Protein AF-A0A1V5NCM9-F1 (afdb_monomer_lite)

Sequence (116 aa):
MNDNPFSESIKTIIESDIFEYLELGALSDEEKTNMMENLIMALRSRIMLKIADLLEWQNPTLLEEFKALLNSDEAIEEDIHQFLTSNKINIDAITAEEAIILKAEVMGLKRNSTRR

pLDDT: mean 79.87, std 13.93, range [34.5, 96.06]

Foldseek 3Di:
DPPAPCQPVLLVLCVPQQCVVVVVPVDDPVRVVVVSVVSSVVLVVQLLVVLLVLQVVVPVVLSVVLVVLVPDPPNDNVVNVVSCVVVVHDSVVSSVVSSVVSSVVSVVVVVVVVVD

Radius of gyration: 16.44 Å; chains: 1; bounding box: 35×23×50 Å

Secondary structure (DSSP, 8-state):
----TTHHHHHHHIIIIIIHHHT-TTS-HHHHHHHHHHHHHHHHHHHHHHHHHHHHHH-HHHHHHHHHHHT-TT--HHHHHHHHHHTT--HHHHHHHHHHHHHHHHHHHHHHHTT-

Structure (mmCIF, N/CA/C/O backbone):
data_AF-A0A1V5NCM9-F1
#
_entry.id   AF-A0A1V5NCM9-F1
#
loop_
_atom_site.group_PDB
_atom_site.id
_atom_site.type_symbol
_atom_site.label_atom_id
_atom_site.label_alt_id
_atom_site.label_comp_id
_atom_site.label_asym_id
_atom_site.label_entity_id
_atom_site.label_seq_id
_atom_site.pdbx_PDB_ins_code
_atom_site.Cartn_x
_atom_site.Cartn_y
_atom_site.Cartn_z
_atom_site.occupancy
_atom_site.B_iso_or_equiv
_atom_site.auth_seq_id
_atom_site.auth_comp_id
_atom_site.auth_asym_id
_atom_site.auth_atom_id
_atom_site.pdbx_PDB_model_num
ATOM 1 N N . MET A 1 1 ? 14.789 11.838 5.429 1.00 34.50 1 MET A N 1
ATOM 2 C CA . MET A 1 1 ? 14.243 10.737 4.616 1.00 34.50 1 MET A CA 1
ATOM 3 C C . MET A 1 1 ? 13.376 9.951 5.574 1.00 34.50 1 MET A C 1
ATOM 5 O O . MET A 1 1 ? 13.914 9.453 6.549 1.00 34.50 1 MET A O 1
ATOM 9 N N . ASN A 1 2 ? 12.052 10.020 5.418 1.00 40.06 2 ASN A N 1
ATOM 10 C CA . ASN A 1 2 ? 11.148 9.184 6.205 1.00 40.06 2 ASN A CA 1
ATOM 11 C C . ASN A 1 2 ? 11.241 7.790 5.599 1.00 40.06 2 ASN A C 1
ATOM 13 O O . ASN A 1 2 ? 10.639 7.551 4.549 1.00 40.06 2 ASN A O 1
ATOM 17 N N . ASP A 1 3 ? 12.036 6.925 6.220 1.00 50.66 3 ASP A N 1
ATOM 18 C CA . ASP A 1 3 ? 12.033 5.503 5.912 1.00 50.66 3 ASP A CA 1
ATOM 19 C C . ASP A 1 3 ? 10.655 4.976 6.295 1.00 50.66 3 ASP A C 1
ATOM 21 O O . ASP A 1 3 ? 10.294 4.857 7.464 1.00 50.66 3 ASP A O 1
ATOM 25 N N . ASN A 1 4 ? 9.818 4.819 5.270 1.00 56.56 4 ASN A N 1
ATOM 26 C CA . ASN A 1 4 ? 8.501 4.250 5.434 1.00 56.56 4 ASN A CA 1
ATOM 27 C C . ASN A 1 4 ? 8.675 2.735 5.621 1.00 56.56 4 ASN A C 1
ATOM 29 O O . ASN A 1 4 ? 9.347 2.107 4.791 1.00 56.56 4 ASN A O 1
ATOM 33 N N . PRO A 1 5 ? 8.028 2.162 6.642 1.00 56.31 5 PRO A N 1
ATOM 34 C CA . PRO A 1 5 ? 8.147 0.751 7.014 1.00 56.31 5 PRO A CA 1
ATOM 35 C C . PRO A 1 5 ? 7.941 -0.257 5.880 1.00 56.31 5 PRO A C 1
ATOM 37 O O . PRO A 1 5 ? 8.540 -1.324 5.818 1.00 56.31 5 PRO A O 1
ATOM 40 N N . PHE A 1 6 ? 7.104 0.102 4.912 1.00 62.94 6 PHE A N 1
ATOM 41 C CA . PHE A 1 6 ? 6.642 -0.824 3.881 1.00 62.94 6 PHE A CA 1
ATOM 42 C C . PHE A 1 6 ? 7.540 -0.837 2.633 1.00 62.94 6 PHE A C 1
ATOM 44 O O . PHE A 1 6 ? 7.255 -1.543 1.666 1.00 62.94 6 PHE A O 1
ATOM 51 N N . SER A 1 7 ? 8.606 -0.032 2.623 1.00 65.19 7 SER A N 1
ATOM 52 C CA . SER A 1 7 ? 9.382 0.283 1.418 1.00 65.19 7 SER A CA 1
ATOM 53 C C . SER A 1 7 ? 10.192 -0.893 0.858 1.00 65.19 7 SER A C 1
ATOM 55 O O . SER A 1 7 ? 10.173 -1.100 -0.355 1.00 65.19 7 SER A O 1
ATOM 57 N N . GLU A 1 8 ? 10.837 -1.701 1.702 1.00 68.62 8 GLU A N 1
ATOM 58 C CA . GLU A 1 8 ? 11.702 -2.814 1.266 1.00 68.62 8 GLU A CA 1
ATOM 59 C C . GLU A 1 8 ? 10.912 -3.973 0.628 1.00 68.62 8 GLU A C 1
ATOM 61 O O . GLU A 1 8 ? 11.260 -4.470 -0.450 1.00 68.62 8 GLU A O 1
ATOM 66 N N . SER A 1 9 ? 9.788 -4.364 1.237 1.00 67.00 9 SER A N 1
ATOM 67 C CA . SER A 1 9 ? 8.910 -5.417 0.704 1.00 67.00 9 SER A CA 1
ATOM 68 C C . SER A 1 9 ? 8.286 -5.008 -0.632 1.00 67.00 9 SER A C 1
ATOM 70 O O . SER A 1 9 ? 8.256 -5.792 -1.582 1.00 67.00 9 SER A O 1
ATOM 72 N N . ILE A 1 10 ? 7.836 -3.753 -0.732 1.00 70.06 10 ILE A N 1
ATOM 73 C CA . ILE A 1 10 ? 7.281 -3.181 -1.963 1.00 70.06 10 ILE A CA 1
ATOM 74 C C . ILE A 1 10 ? 8.341 -3.145 -3.074 1.00 70.06 10 ILE A C 1
ATOM 76 O O . ILE A 1 10 ? 8.067 -3.546 -4.208 1.00 70.06 10 ILE A O 1
ATOM 80 N N . LYS A 1 11 ? 9.560 -2.708 -2.748 1.00 72.81 11 LYS A N 1
ATOM 81 C CA . LYS A 1 11 ? 10.672 -2.618 -3.696 1.00 72.81 11 LYS A CA 1
ATOM 82 C C . LYS A 1 11 ? 11.052 -3.987 -4.262 1.00 72.81 11 LYS A C 1
ATOM 84 O O . LYS A 1 11 ? 11.160 -4.128 -5.478 1.00 72.81 11 LYS A O 1
ATOM 89 N N . THR A 1 12 ? 11.145 -5.005 -3.406 1.00 74.44 12 THR A N 1
ATOM 90 C CA . THR A 1 12 ? 11.472 -6.381 -3.819 1.00 74.44 12 THR A CA 1
ATOM 91 C C . THR A 1 12 ? 10.474 -6.928 -4.843 1.00 74.44 12 THR A C 1
ATOM 93 O O . THR A 1 12 ? 10.877 -7.543 -5.834 1.00 74.44 12 THR A O 1
ATOM 96 N N . ILE A 1 13 ? 9.173 -6.686 -4.641 1.00 71.12 13 ILE A N 1
ATOM 97 C CA . ILE A 1 13 ? 8.138 -7.138 -5.582 1.00 71.12 13 ILE A CA 1
ATOM 98 C C . ILE A 1 13 ? 8.255 -6.397 -6.918 1.00 71.12 13 ILE A C 1
ATOM 100 O O . ILE A 1 13 ? 8.152 -7.008 -7.976 1.00 71.12 13 ILE A O 1
ATOM 104 N N . ILE A 1 14 ? 8.505 -5.091 -6.921 1.00 72.00 14 ILE A N 1
ATOM 105 C CA . ILE A 1 14 ? 8.604 -4.351 -8.185 1.00 72.00 14 ILE A CA 1
ATOM 106 C C . ILE A 1 14 ? 9.866 -4.759 -8.970 1.00 72.00 14 ILE A C 1
ATOM 108 O O . ILE A 1 14 ? 9.784 -4.978 -10.183 1.00 72.00 14 ILE A O 1
ATOM 112 N N . GLU A 1 15 ? 11.009 -4.900 -8.292 1.00 72.12 15 GLU A N 1
ATOM 113 C CA . GLU A 1 15 ? 12.295 -5.248 -8.913 1.00 72.12 15 GLU A CA 1
ATOM 114 C C . GLU A 1 15 ? 12.285 -6.645 -9.538 1.00 72.12 15 GLU A C 1
ATOM 116 O O . GLU A 1 15 ? 12.643 -6.793 -10.707 1.00 72.12 15 GLU A O 1
ATOM 121 N N . SER A 1 16 ? 11.851 -7.657 -8.786 1.00 68.94 16 SER A N 1
ATOM 122 C CA . SER A 1 16 ? 11.884 -9.049 -9.251 1.00 68.94 16 SER A CA 1
ATOM 123 C C . SER A 1 16 ? 10.772 -9.374 -10.248 1.00 68.94 16 SER A C 1
ATOM 125 O O . SER A 1 16 ? 11.007 -10.071 -11.225 1.00 68.94 16 SER A O 1
ATOM 127 N N . ASP A 1 17 ? 9.559 -8.849 -10.058 1.00 68.56 17 ASP A N 1
ATOM 128 C CA . ASP A 1 17 ? 8.398 -9.345 -10.799 1.00 68.56 17 ASP A CA 1
ATOM 129 C C . ASP A 1 17 ? 7.949 -8.443 -11.954 1.00 68.56 17 ASP A C 1
ATOM 131 O O . ASP A 1 17 ? 7.429 -8.938 -12.962 1.00 68.56 17 ASP A O 1
ATOM 135 N N . ILE A 1 18 ? 8.084 -7.120 -11.817 1.00 70.75 18 ILE A N 1
ATOM 136 C CA . ILE A 1 18 ? 7.584 -6.170 -12.822 1.00 70.75 18 ILE A CA 1
ATOM 137 C C . ILE A 1 18 ? 8.674 -5.851 -13.844 1.00 70.75 18 ILE A C 1
ATOM 139 O O . ILE A 1 18 ? 8.406 -5.863 -15.049 1.00 70.75 18 ILE A O 1
ATOM 143 N N . PHE A 1 19 ? 9.901 -5.590 -13.393 1.00 74.88 19 PHE A N 1
ATOM 144 C CA . PHE A 1 19 ? 10.994 -5.210 -14.290 1.00 74.88 19 PHE A CA 1
ATOM 145 C C . PHE A 1 19 ? 11.503 -6.381 -15.131 1.00 74.88 19 PHE A C 1
ATOM 147 O O . PHE A 1 19 ? 11.734 -6.193 -16.329 1.00 74.88 19 PHE A O 1
ATOM 154 N N . GLU A 1 20 ? 11.584 -7.587 -14.556 1.00 71.94 20 GLU A N 1
ATOM 155 C CA . GLU A 1 20 ? 11.875 -8.802 -15.326 1.00 71.94 20 GLU A CA 1
ATOM 156 C C . GLU A 1 20 ? 10.819 -9.032 -16.417 1.00 71.94 20 GLU A C 1
ATOM 158 O O . GLU A 1 20 ? 11.160 -9.227 -17.584 1.00 71.94 20 GLU A O 1
ATOM 163 N N . TYR A 1 21 ? 9.527 -8.927 -16.083 1.00 67.69 21 TYR A N 1
ATOM 164 C CA . TYR A 1 21 ? 8.448 -9.167 -17.047 1.00 67.69 21 TYR A CA 1
ATOM 165 C C . TYR A 1 21 ? 8.381 -8.131 -18.176 1.00 67.69 21 TYR A C 1
ATOM 167 O O . TYR A 1 21 ? 8.072 -8.444 -19.337 1.00 67.69 21 TYR A O 1
ATOM 175 N N . LEU A 1 22 ? 8.595 -6.860 -17.844 1.00 68.50 22 LEU A N 1
ATOM 176 C CA . LEU A 1 22 ? 8.530 -5.799 -18.835 1.00 68.50 22 LEU A CA 1
ATOM 177 C C . LEU A 1 22 ? 9.710 -5.849 -19.818 1.00 68.50 22 LEU A C 1
ATOM 179 O O . LEU A 1 22 ? 9.641 -5.163 -20.836 1.00 68.50 22 LEU A O 1
ATOM 183 N N . GLU A 1 23 ? 10.711 -6.710 -19.585 1.00 67.00 23 GLU A N 1
ATOM 184 C CA . GLU A 1 23 ? 11.912 -6.861 -20.418 1.00 67.00 23 GLU A CA 1
ATOM 185 C C . GLU A 1 23 ? 12.588 -5.500 -20.654 1.00 67.00 23 GLU A C 1
ATOM 187 O O . GLU A 1 23 ? 13.075 -5.196 -21.743 1.00 67.00 23 GLU A O 1
ATOM 192 N N . LEU A 1 24 ? 12.617 -4.654 -19.616 1.00 66.38 24 LEU A N 1
ATOM 193 C CA . LEU A 1 24 ? 13.116 -3.270 -19.662 1.00 66.38 24 LEU A CA 1
ATOM 194 C C . LEU A 1 24 ? 14.647 -3.186 -19.749 1.00 66.38 24 LEU A C 1
ATOM 196 O O . LEU A 1 24 ? 15.257 -2.229 -19.273 1.00 66.38 24 LEU A O 1
ATOM 200 N N . GLY A 1 25 ? 15.292 -4.169 -20.381 1.00 60.34 25 GLY A N 1
ATOM 201 C CA . GLY A 1 25 ? 16.735 -4.186 -20.608 1.00 60.34 25 GLY A CA 1
ATOM 202 C C . GLY A 1 25 ? 17.238 -2.977 -21.406 1.00 60.34 25 GLY A C 1
ATOM 203 O O . GLY A 1 25 ? 18.425 -2.679 -21.350 1.00 60.34 25 GLY A O 1
ATOM 204 N N . ALA A 1 26 ? 16.342 -2.266 -22.102 1.00 65.00 26 ALA A N 1
ATOM 205 C CA . ALA A 1 26 ? 16.644 -1.071 -22.887 1.00 65.00 26 ALA A CA 1
ATOM 206 C C . ALA A 1 26 ? 16.491 0.262 -22.129 1.00 65.00 26 ALA A C 1
ATOM 208 O O . ALA A 1 26 ? 16.884 1.290 -22.675 1.00 65.00 26 ALA A O 1
ATOM 209 N N . LEU A 1 27 ? 15.923 0.271 -20.915 1.00 71.19 27 LEU A N 1
ATOM 210 C CA . LEU A 1 27 ? 15.829 1.499 -20.119 1.00 71.19 27 LEU A CA 1
ATOM 211 C C . LEU A 1 27 ? 17.173 1.823 -19.464 1.00 71.19 27 LEU A C 1
ATOM 213 O O . LEU A 1 27 ? 17.859 0.927 -18.955 1.00 71.19 27 LEU A O 1
ATOM 217 N N . SER A 1 28 ? 17.506 3.109 -19.430 1.00 82.31 28 SER A N 1
ATOM 218 C CA . SER A 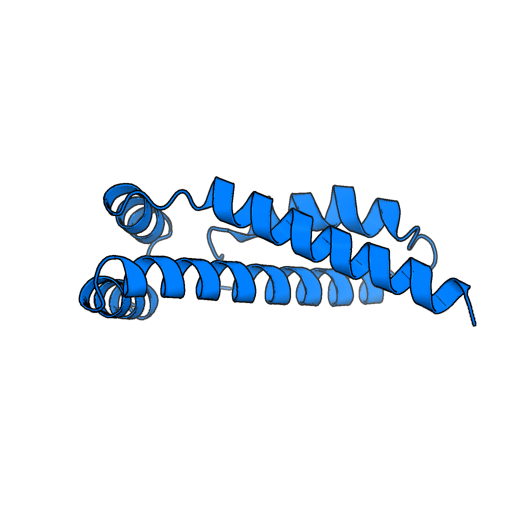1 28 ? 18.607 3.625 -18.618 1.00 82.31 28 SER A CA 1
ATOM 219 C C . SER A 1 28 ? 18.340 3.414 -17.124 1.00 82.31 28 SER A C 1
ATOM 221 O O . SER A 1 28 ? 17.198 3.241 -16.690 1.00 82.31 28 SER A O 1
ATOM 223 N N . ASP A 1 29 ? 19.397 3.444 -16.314 1.00 81.12 29 ASP A N 1
ATOM 224 C CA . ASP A 1 29 ? 19.270 3.286 -14.860 1.00 81.12 29 ASP A CA 1
ATOM 225 C C . ASP A 1 29 ? 18.438 4.414 -14.223 1.00 81.12 29 ASP A C 1
ATOM 227 O O . ASP A 1 29 ? 17.701 4.179 -13.264 1.00 81.12 29 ASP A O 1
ATOM 231 N N . GLU A 1 30 ? 18.479 5.620 -14.795 1.00 83.88 30 GLU A N 1
ATOM 232 C CA . GLU A 1 30 ? 17.648 6.753 -14.375 1.00 83.88 30 GLU A CA 1
ATOM 233 C C . GLU A 1 30 ? 16.161 6.507 -14.678 1.00 83.88 30 GLU A C 1
ATOM 235 O O . GLU A 1 30 ? 15.309 6.687 -13.810 1.00 83.88 30 GLU A O 1
ATOM 240 N N . GLU A 1 31 ? 15.831 6.020 -15.877 1.00 80.00 31 GLU A N 1
ATOM 241 C CA . GLU A 1 31 ? 14.451 5.676 -16.244 1.00 80.00 31 GLU A CA 1
ATOM 242 C C . GLU A 1 31 ? 13.901 4.529 -15.392 1.00 80.00 31 GLU A C 1
ATOM 244 O O . GLU A 1 31 ? 12.744 4.577 -14.972 1.00 80.00 31 GLU A O 1
ATOM 249 N N . LYS A 1 32 ? 14.731 3.524 -15.088 1.00 77.88 32 LYS A N 1
ATOM 250 C CA . LYS A 1 32 ? 14.371 2.435 -14.168 1.00 77.88 32 LYS A CA 1
ATOM 251 C C . LYS A 1 32 ? 14.112 2.956 -12.762 1.00 77.88 32 LYS A C 1
ATOM 253 O O . LYS A 1 32 ? 13.114 2.572 -12.164 1.00 77.88 32 LYS A O 1
ATOM 258 N N . THR A 1 33 ? 14.964 3.843 -12.252 1.00 82.75 33 THR A N 1
ATOM 259 C CA . THR A 1 33 ? 14.798 4.438 -10.917 1.00 82.75 33 THR A CA 1
ATOM 260 C C . THR A 1 33 ? 13.513 5.261 -10.846 1.00 82.75 33 THR A C 1
ATOM 262 O O . THR A 1 33 ? 12.681 5.027 -9.974 1.00 82.75 33 THR A O 1
ATOM 265 N N . ASN A 1 34 ? 13.271 6.132 -11.827 1.00 84.44 34 ASN A N 1
ATOM 266 C CA . ASN A 1 34 ? 12.043 6.925 -11.897 1.00 84.44 34 ASN A CA 1
ATOM 267 C C . ASN A 1 34 ? 10.793 6.039 -12.011 1.00 84.44 34 ASN A C 1
ATOM 269 O O . ASN A 1 34 ? 9.767 6.293 -11.379 1.00 84.44 34 ASN A O 1
ATOM 273 N N . MET A 1 35 ? 10.847 4.981 -12.823 1.00 82.00 35 MET A N 1
ATOM 274 C CA . MET A 1 35 ? 9.735 4.040 -12.952 1.00 82.00 35 MET A CA 1
ATOM 275 C C . MET A 1 35 ? 9.495 3.265 -11.651 1.00 82.00 35 MET A C 1
ATOM 277 O O . MET A 1 35 ? 8.343 3.078 -11.263 1.00 82.00 35 MET A O 1
ATOM 281 N N . MET A 1 36 ? 10.566 2.858 -10.968 1.00 82.31 36 MET A N 1
ATOM 282 C CA . MET A 1 36 ? 10.516 2.185 -9.673 1.00 82.31 36 MET A CA 1
ATOM 283 C C . MET A 1 36 ? 9.823 3.069 -8.640 1.00 82.31 36 MET A C 1
ATOM 285 O O . MET A 1 36 ? 8.828 2.656 -8.055 1.00 82.31 36 MET A O 1
ATOM 289 N N . GLU A 1 37 ? 10.275 4.311 -8.474 1.00 85.69 37 GLU A N 1
ATOM 290 C CA . GLU A 1 37 ? 9.680 5.263 -7.532 1.00 85.69 37 GLU A CA 1
ATOM 291 C C . GLU A 1 37 ? 8.189 5.486 -7.806 1.00 85.69 37 GLU A C 1
ATOM 293 O O . GLU A 1 37 ? 7.373 5.444 -6.883 1.00 85.69 37 GLU A O 1
ATOM 298 N N . ASN A 1 38 ? 7.807 5.628 -9.078 1.00 85.69 38 ASN A N 1
ATOM 299 C CA . ASN A 1 38 ? 6.406 5.780 -9.466 1.00 85.69 38 ASN A CA 1
ATOM 300 C C . ASN A 1 38 ? 5.560 4.545 -9.119 1.00 85.69 38 ASN A C 1
ATOM 302 O O . ASN A 1 38 ? 4.435 4.688 -8.636 1.00 85.69 38 ASN A O 1
ATOM 306 N N . LEU A 1 39 ? 6.084 3.336 -9.338 1.00 84.81 39 LEU A N 1
ATOM 307 C CA . LEU A 1 39 ? 5.394 2.091 -8.989 1.00 84.81 39 LEU A CA 1
ATOM 308 C C . LEU A 1 39 ? 5.289 1.909 -7.471 1.00 84.81 39 LEU A C 1
ATOM 310 O O . LEU A 1 39 ? 4.223 1.528 -6.986 1.00 84.81 39 LEU A O 1
ATOM 314 N N . ILE A 1 40 ? 6.343 2.247 -6.723 1.00 85.81 40 ILE A N 1
ATOM 315 C CA . ILE A 1 40 ? 6.342 2.245 -5.254 1.00 85.81 40 ILE A CA 1
ATOM 316 C C . ILE A 1 40 ? 5.267 3.205 -4.740 1.00 85.81 40 ILE A C 1
ATOM 318 O O . ILE A 1 40 ? 4.450 2.826 -3.900 1.00 85.81 40 ILE A O 1
ATOM 322 N N . MET A 1 41 ? 5.227 4.437 -5.257 1.00 87.25 41 MET A N 1
ATOM 323 C CA . MET A 1 41 ? 4.221 5.428 -4.872 1.00 87.25 41 MET A CA 1
ATOM 324 C C . MET A 1 41 ? 2.804 4.955 -5.199 1.00 87.25 41 MET A C 1
ATOM 326 O O . MET A 1 41 ? 1.923 5.047 -4.344 1.00 87.25 41 MET A O 1
ATOM 330 N N . ALA A 1 42 ? 2.584 4.410 -6.397 1.00 88.19 42 ALA A N 1
ATOM 331 C CA . ALA A 1 42 ? 1.281 3.897 -6.808 1.00 88.19 42 ALA A CA 1
ATOM 332 C C . ALA A 1 42 ? 0.810 2.744 -5.909 1.00 88.19 42 ALA A C 1
ATOM 334 O O . ALA A 1 42 ? -0.332 2.759 -5.442 1.00 88.19 42 ALA A O 1
ATOM 335 N N . LEU A 1 43 ? 1.685 1.773 -5.631 1.00 87.81 43 LEU A N 1
ATOM 336 C CA . LEU A 1 43 ? 1.368 0.637 -4.768 1.00 87.81 43 LEU A CA 1
ATOM 337 C C . LEU A 1 43 ? 1.090 1.094 -3.333 1.00 87.81 43 LEU A C 1
ATOM 339 O O . LEU A 1 43 ? 0.081 0.709 -2.744 1.00 87.81 43 LEU A O 1
ATOM 343 N N . ARG A 1 44 ? 1.923 1.991 -2.798 1.00 87.00 44 ARG A N 1
ATOM 344 C CA . ARG A 1 44 ? 1.719 2.585 -1.473 1.00 87.00 44 ARG A CA 1
ATOM 345 C C . ARG A 1 44 ? 0.366 3.286 -1.375 1.00 87.00 44 ARG A C 1
ATOM 347 O O . ARG A 1 44 ? -0.357 3.063 -0.410 1.00 87.00 44 ARG A O 1
ATOM 354 N N . SER A 1 45 ? 0.004 4.120 -2.349 1.00 90.19 45 SER A N 1
ATOM 355 C CA . SER A 1 45 ? -1.296 4.799 -2.351 1.00 90.19 45 SER A CA 1
ATOM 356 C C . SER A 1 45 ? -2.459 3.809 -2.321 1.00 90.19 45 SER A C 1
ATOM 358 O O . SER A 1 45 ? -3.412 4.028 -1.578 1.00 90.19 45 SER A O 1
ATOM 360 N N . ARG A 1 46 ? -2.372 2.701 -3.066 1.00 91.94 46 ARG A N 1
ATOM 361 C CA . ARG A 1 46 ? -3.404 1.652 -3.064 1.00 91.94 46 ARG A CA 1
ATOM 362 C C . ARG A 1 46 ? -3.523 0.949 -1.722 1.00 91.94 46 ARG A C 1
ATOM 364 O O . ARG A 1 46 ? -4.628 0.837 -1.207 1.00 91.94 46 ARG A O 1
ATOM 371 N N . ILE A 1 47 ? -2.397 0.550 -1.134 1.00 91.31 47 ILE A N 1
ATOM 372 C CA . ILE A 1 47 ? -2.363 -0.082 0.191 1.00 91.31 47 ILE A CA 1
ATOM 373 C C . ILE A 1 47 ? -3.014 0.839 1.229 1.00 91.31 47 ILE A C 1
ATOM 375 O O . ILE A 1 47 ? -3.882 0.401 1.979 1.00 91.31 47 ILE A O 1
ATOM 379 N N . MET A 1 48 ? -2.665 2.130 1.228 1.00 91.19 48 MET A N 1
ATOM 380 C CA . MET A 1 48 ? -3.243 3.103 2.161 1.00 91.19 48 MET A CA 1
ATOM 381 C C . MET A 1 48 ? -4.751 3.284 1.969 1.00 91.19 48 MET A C 1
ATOM 383 O O . MET A 1 48 ? -5.475 3.353 2.959 1.00 91.19 48 MET A O 1
ATOM 387 N N . LEU A 1 49 ? -5.230 3.337 0.722 1.00 93.62 49 LEU A N 1
ATOM 388 C CA . LEU A 1 49 ? -6.664 3.414 0.425 1.00 93.62 49 LEU A CA 1
ATOM 389 C C . LEU A 1 49 ? -7.396 2.149 0.883 1.00 93.62 49 LEU A C 1
ATOM 391 O O . LEU A 1 49 ? -8.399 2.249 1.577 1.00 93.62 49 LEU A O 1
ATOM 395 N N . LYS A 1 50 ? -6.854 0.963 0.588 1.00 94.69 50 LYS A N 1
ATOM 396 C CA . LYS A 1 50 ? -7.439 -0.318 1.002 1.00 94.69 50 LYS A CA 1
ATOM 397 C C . LYS A 1 50 ? -7.518 -0.440 2.524 1.00 94.69 50 LYS A C 1
ATOM 399 O O . LYS A 1 50 ? -8.531 -0.889 3.051 1.00 94.69 50 LYS A O 1
ATOM 404 N N . ILE A 1 51 ? -6.471 -0.022 3.236 1.00 94.44 51 ILE A N 1
ATOM 405 C CA . ILE A 1 51 ? -6.468 0.032 4.703 1.00 94.44 51 ILE A CA 1
ATOM 406 C C . ILE A 1 51 ? -7.536 1.010 5.201 1.00 94.44 51 ILE A C 1
ATOM 408 O O . ILE A 1 51 ? -8.299 0.657 6.097 1.00 94.44 51 ILE A O 1
ATOM 412 N N . ALA A 1 52 ? -7.620 2.208 4.616 1.00 93.75 52 ALA A N 1
ATOM 413 C CA . ALA A 1 52 ? -8.618 3.202 4.996 1.00 93.75 52 ALA A CA 1
ATOM 414 C C . ALA A 1 52 ? -10.053 2.683 4.804 1.00 93.75 52 ALA A C 1
ATOM 416 O O . ALA A 1 52 ? -10.850 2.775 5.735 1.00 93.75 52 ALA A O 1
ATOM 417 N N . ASP A 1 53 ? -10.341 2.062 3.657 1.00 95.50 53 ASP A N 1
ATOM 418 C CA . ASP A 1 53 ? -11.643 1.463 3.344 1.00 95.50 53 ASP A CA 1
ATOM 419 C C . ASP A 1 53 ? -12.000 0.343 4.336 1.00 95.50 53 ASP A C 1
ATOM 421 O O . ASP A 1 53 ? -13.129 0.266 4.822 1.00 95.50 53 ASP A O 1
ATOM 425 N N . LEU A 1 54 ? -11.037 -0.526 4.671 1.00 95.69 54 LEU A N 1
ATOM 426 C CA . LEU A 1 54 ? -11.241 -1.612 5.636 1.00 95.69 54 LEU A CA 1
ATOM 427 C C . LEU A 1 54 ? -11.521 -1.084 7.045 1.00 95.69 54 LEU A C 1
ATOM 429 O O . LEU A 1 54 ? -12.383 -1.630 7.736 1.00 95.69 54 LEU A O 1
ATOM 433 N N . LEU A 1 55 ? -10.805 -0.044 7.474 1.00 96.06 55 LEU A N 1
ATOM 434 C CA . LEU A 1 55 ? -11.017 0.588 8.775 1.00 96.06 55 LEU A CA 1
ATOM 435 C C . LEU A 1 55 ? -12.379 1.281 8.829 1.00 96.06 55 LEU A C 1
ATOM 437 O O . LEU A 1 55 ? -13.135 1.041 9.767 1.00 96.06 55 LEU A O 1
ATOM 441 N N . GLU A 1 56 ? -12.721 2.078 7.815 1.00 95.31 56 GLU A N 1
ATOM 442 C CA . GLU A 1 56 ? -14.007 2.775 7.732 1.00 95.31 56 GLU A CA 1
ATOM 443 C C . GLU A 1 56 ? -15.185 1.796 7.728 1.00 95.31 56 GLU A C 1
ATOM 445 O O . GLU A 1 56 ? -16.163 2.000 8.450 1.00 95.31 56 GLU A O 1
ATOM 450 N N . TRP A 1 57 ? -15.066 0.700 6.972 1.00 95.31 57 TRP A N 1
ATOM 451 C CA . TRP A 1 57 ? -16.087 -0.343 6.904 1.00 95.31 57 TRP A CA 1
ATOM 452 C C . TRP A 1 57 ? -16.289 -1.066 8.241 1.00 95.31 57 TRP A C 1
ATOM 454 O O . TRP A 1 57 ? -17.424 -1.392 8.594 1.00 95.31 57 TRP A O 1
ATOM 464 N N . GLN A 1 58 ? -15.213 -1.317 8.996 1.00 93.62 58 GLN A N 1
ATOM 465 C CA . GLN A 1 58 ? -15.308 -1.922 10.328 1.00 93.62 58 GLN A CA 1
ATOM 466 C C . GLN A 1 58 ? -15.901 -0.948 11.351 1.00 93.62 58 GLN A C 1
ATOM 468 O O . GLN A 1 58 ? -16.815 -1.309 12.097 1.00 93.62 58 GLN A O 1
ATOM 473 N N . ASN A 1 59 ? -15.350 0.265 11.415 1.00 92.44 59 ASN A N 1
ATOM 474 C CA . ASN A 1 59 ? -15.774 1.335 12.306 1.00 92.44 59 ASN A CA 1
ATOM 475 C C . ASN A 1 59 ? -15.149 2.675 11.855 1.00 92.44 59 ASN A C 1
ATOM 477 O O . ASN A 1 59 ? -13.931 2.833 11.966 1.00 92.44 59 ASN A O 1
ATOM 481 N N . PRO A 1 60 ? -15.950 3.687 11.469 1.00 92.31 60 PRO A N 1
ATOM 482 C CA . PRO A 1 60 ? -15.446 4.993 11.035 1.00 92.31 60 PRO A CA 1
ATOM 483 C C . PRO A 1 60 ? -14.492 5.684 12.021 1.00 92.31 60 PRO A C 1
ATOM 485 O O . PRO A 1 60 ? -13.618 6.437 11.601 1.00 92.31 60 PRO A O 1
ATOM 488 N N . THR A 1 61 ? -14.607 5.420 13.328 1.00 95.00 61 THR A N 1
ATOM 489 C CA . THR A 1 61 ? -13.683 5.976 14.331 1.00 95.00 61 THR A CA 1
ATOM 490 C C . THR A 1 61 ? -12.256 5.442 14.174 1.00 95.00 61 THR A C 1
ATOM 492 O O . THR A 1 61 ? -11.308 6.195 14.381 1.00 95.00 61 THR A O 1
ATOM 495 N N . LEU A 1 62 ? -12.079 4.192 13.733 1.00 94.19 62 LEU A N 1
ATOM 496 C CA . LEU A 1 62 ? -10.754 3.597 13.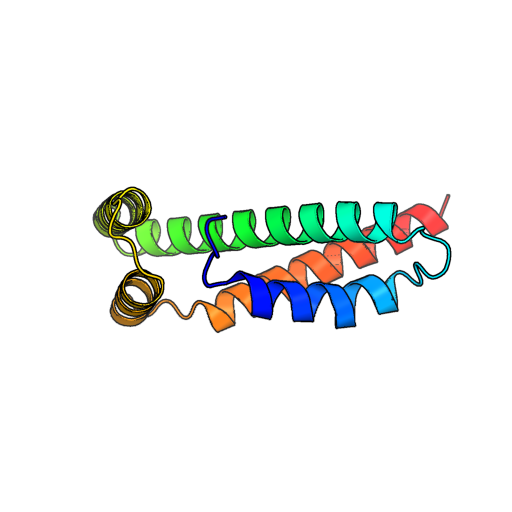528 1.00 94.19 62 LEU A CA 1
ATOM 497 C C . LEU A 1 62 ? -9.982 4.280 12.397 1.00 94.19 62 LEU A C 1
ATOM 499 O O . LEU A 1 62 ? -8.761 4.389 12.465 1.00 94.19 62 LEU A O 1
ATOM 503 N N . LEU A 1 63 ? -10.680 4.762 11.364 1.00 93.81 63 LEU A N 1
ATOM 504 C CA . LEU A 1 63 ? -10.049 5.536 10.298 1.00 93.81 63 LEU A CA 1
ATOM 505 C C . LEU A 1 63 ? -9.480 6.854 10.843 1.00 93.81 63 LEU A C 1
ATOM 507 O O . LEU A 1 63 ? -8.375 7.247 10.472 1.00 93.81 63 LEU A O 1
ATOM 511 N N . GLU A 1 64 ? -10.211 7.531 11.726 1.00 93.69 64 GLU A N 1
ATOM 512 C CA . GLU A 1 64 ? -9.743 8.774 12.344 1.00 93.69 64 GLU A CA 1
ATOM 513 C C . GLU A 1 64 ? -8.576 8.531 13.309 1.00 93.69 64 GLU A C 1
ATOM 515 O O . GLU A 1 64 ? -7.599 9.278 13.280 1.00 93.69 64 GLU A O 1
ATOM 520 N N . GLU A 1 65 ? -8.613 7.449 14.092 1.00 93.25 65 GLU A N 1
ATOM 521 C CA . GLU A 1 65 ? -7.483 7.022 14.932 1.00 93.25 65 GLU A CA 1
ATOM 522 C C . GLU A 1 65 ? -6.242 6.708 14.092 1.00 93.25 65 GLU A C 1
ATOM 524 O O . GLU A 1 65 ? -5.139 7.150 14.413 1.00 93.25 65 GLU A O 1
ATOM 529 N N . PHE A 1 66 ? -6.422 6.016 12.967 1.00 93.31 66 PHE A N 1
ATOM 530 C CA . PHE A 1 66 ? -5.337 5.711 12.045 1.00 93.31 66 PHE A CA 1
ATOM 531 C C . PHE A 1 66 ? -4.753 6.972 11.400 1.00 93.31 66 PHE A C 1
ATOM 533 O O . PHE A 1 66 ? -3.535 7.129 11.335 1.00 93.31 66 PHE A O 1
ATOM 540 N N . LYS A 1 67 ? -5.597 7.920 10.970 1.00 91.38 67 LYS A N 1
ATOM 541 C CA . LYS A 1 67 ? -5.142 9.228 10.468 1.00 91.38 67 LYS A CA 1
ATOM 542 C C . LYS A 1 67 ? -4.378 10.002 11.539 1.00 91.38 67 LYS A C 1
ATOM 544 O O . LYS A 1 67 ? -3.374 10.630 11.217 1.00 91.38 67 LYS A O 1
ATOM 549 N N . ALA A 1 68 ? -4.841 9.985 12.786 1.00 91.00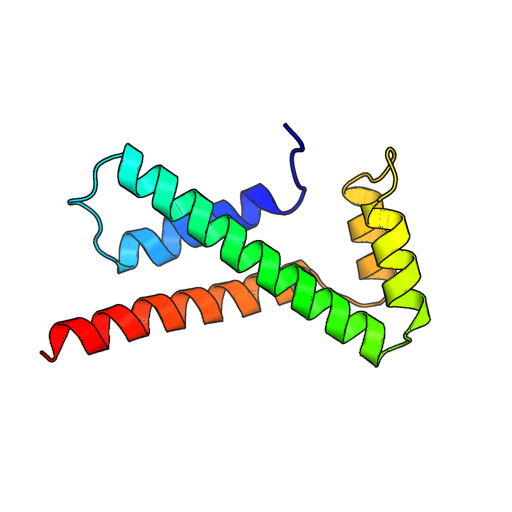 68 ALA A N 1
ATOM 550 C CA . ALA A 1 68 ? -4.144 10.636 13.890 1.00 91.00 68 ALA A CA 1
ATOM 551 C C . ALA A 1 68 ? -2.774 9.991 14.137 1.00 91.00 68 ALA A C 1
ATOM 553 O O . ALA A 1 68 ? -1.788 10.712 14.274 1.00 91.00 68 ALA A O 1
ATOM 554 N N . LEU A 1 69 ? -2.702 8.655 14.099 1.00 90.12 69 LEU A N 1
ATOM 555 C CA . LEU A 1 69 ? -1.455 7.907 14.233 1.00 90.12 69 LEU A CA 1
ATOM 556 C C . LEU A 1 69 ? -0.454 8.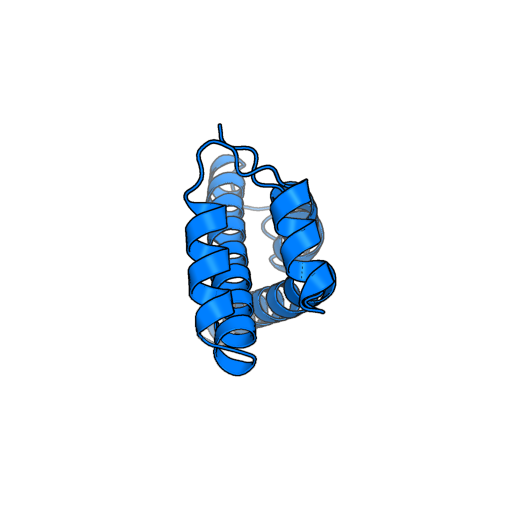294 13.140 1.00 90.12 69 LEU A C 1
ATOM 558 O O . LEU A 1 69 ? 0.679 8.615 13.456 1.00 90.12 69 LEU A O 1
ATOM 562 N N . LEU A 1 70 ? -0.876 8.354 11.874 1.00 86.75 70 LEU A N 1
ATOM 563 C CA . LEU A 1 70 ? -0.001 8.721 10.750 1.00 86.75 70 LEU A CA 1
ATOM 564 C C . LEU A 1 70 ? 0.504 10.170 10.788 1.00 86.75 70 LEU A C 1
ATOM 566 O O . LEU A 1 70 ? 1.535 10.468 10.190 1.00 86.75 70 LEU A O 1
ATOM 570 N N . ASN A 1 71 ? -0.245 11.070 11.426 1.00 85.94 71 ASN A N 1
ATOM 571 C CA . ASN A 1 71 ? 0.106 12.485 11.548 1.00 85.94 71 ASN A CA 1
ATOM 572 C C . ASN A 1 71 ? 0.871 12.798 12.845 1.00 85.94 71 ASN A C 1
ATOM 574 O O . ASN A 1 71 ? 1.190 13.961 13.086 1.00 85.94 71 ASN A O 1
ATOM 578 N N . SER A 1 72 ? 1.129 11.795 13.688 1.00 82.94 72 SER A N 1
ATOM 579 C CA . SER A 1 72 ? 1.943 11.956 14.889 1.00 82.94 72 SER A CA 1
ATOM 580 C C . SER A 1 72 ? 3.420 12.054 14.515 1.00 82.94 72 SER A C 1
ATOM 582 O O . SER A 1 72 ? 3.928 11.234 13.751 1.00 82.94 72 SER A O 1
ATOM 584 N N . ASP A 1 73 ? 4.134 13.007 15.111 1.00 72.38 73 ASP A N 1
ATOM 585 C CA . ASP A 1 73 ? 5.594 13.107 14.983 1.00 72.38 73 ASP A CA 1
ATOM 586 C C . ASP A 1 73 ? 6.319 11.899 15.617 1.00 72.38 73 ASP A C 1
ATOM 588 O O . ASP A 1 73 ? 7.485 11.645 15.323 1.00 72.38 73 ASP A O 1
ATOM 592 N N . GLU A 1 74 ? 5.619 11.140 16.468 1.00 72.06 74 GLU A N 1
ATOM 593 C CA . GLU A 1 74 ? 6.104 9.920 17.124 1.00 72.06 74 GLU A CA 1
ATOM 594 C C . GLU A 1 74 ? 5.646 8.638 16.416 1.00 72.06 74 GLU A C 1
ATOM 596 O O . GLU A 1 74 ? 5.822 7.557 16.961 1.00 72.06 74 GLU A O 1
ATOM 601 N N . ALA A 1 75 ? 5.026 8.723 15.235 1.00 69.25 75 ALA A N 1
ATOM 602 C CA . ALA A 1 75 ? 4.540 7.542 14.530 1.00 69.25 75 ALA A CA 1
ATOM 603 C C . ALA A 1 75 ? 5.702 6.624 14.123 1.00 69.25 75 ALA A C 1
ATOM 605 O O . ALA A 1 75 ? 6.386 6.873 13.125 1.00 69.25 75 ALA A O 1
ATOM 606 N N . ILE A 1 76 ? 5.915 5.548 14.879 1.00 76.38 76 ILE A N 1
ATOM 607 C CA . ILE A 1 76 ? 6.901 4.521 14.550 1.00 76.38 76 ILE A CA 1
ATOM 608 C C . ILE A 1 76 ? 6.197 3.404 13.763 1.00 76.38 76 ILE A C 1
ATOM 610 O O . ILE A 1 76 ? 5.021 3.102 13.973 1.00 76.38 76 ILE A O 1
ATOM 614 N N . GLU A 1 77 ? 6.926 2.784 12.833 1.00 77.88 77 GLU A N 1
ATOM 615 C CA . GLU A 1 77 ? 6.523 1.589 12.075 1.00 77.88 77 GLU A CA 1
ATOM 616 C C . GLU A 1 77 ? 5.775 0.553 12.921 1.00 77.88 77 GLU A C 1
ATOM 618 O O . GLU A 1 77 ? 4.719 0.050 12.529 1.00 77.88 77 GLU A O 1
ATOM 623 N N . GLU A 1 78 ? 6.324 0.260 14.096 1.00 81.94 78 GLU A N 1
ATOM 624 C CA . GLU A 1 78 ? 5.814 -0.749 15.014 1.00 81.94 78 GLU A CA 1
ATOM 625 C C . GLU A 1 78 ? 4.427 -0.388 15.552 1.00 81.94 78 GLU A C 1
ATOM 627 O O . GLU A 1 78 ? 3.569 -1.268 15.620 1.00 81.94 78 GLU A O 1
ATOM 632 N N . ASP A 1 79 ? 4.156 0.890 15.837 1.00 86.38 79 ASP A N 1
ATOM 633 C CA . ASP A 1 79 ? 2.846 1.342 16.321 1.00 86.38 79 ASP A CA 1
ATOM 634 C C . ASP A 1 79 ? 1.779 1.204 15.235 1.00 86.38 79 ASP A C 1
ATOM 636 O O . ASP A 1 79 ? 0.661 0.748 15.490 1.00 86.38 79 ASP A O 1
ATOM 640 N N . ILE A 1 80 ? 2.139 1.542 13.994 1.00 86.88 80 ILE A N 1
ATOM 641 C CA . ILE A 1 80 ? 1.274 1.366 12.823 1.00 86.88 80 ILE A CA 1
ATOM 642 C C . ILE A 1 80 ? 0.982 -0.123 12.625 1.00 86.88 80 ILE A C 1
ATOM 644 O O . ILE A 1 80 ? -0.178 -0.520 12.485 1.00 86.88 80 ILE A O 1
ATOM 648 N N . HIS A 1 81 ? 2.013 -0.965 12.661 1.00 86.12 81 HIS A N 1
ATOM 649 C CA . HIS A 1 81 ? 1.859 -2.406 12.506 1.00 86.12 81 HIS A CA 1
ATOM 650 C C . HIS A 1 81 ? 1.009 -3.013 13.635 1.00 86.12 81 HIS A C 1
ATOM 652 O O . HIS A 1 81 ? 0.123 -3.843 13.389 1.00 86.12 81 HIS A O 1
ATOM 658 N N . GLN A 1 82 ? 1.225 -2.579 14.876 1.00 90.50 82 GLN A N 1
ATOM 659 C CA . GLN A 1 82 ? 0.468 -3.030 16.038 1.00 90.50 82 GLN A CA 1
ATOM 660 C C . GLN A 1 82 ? -0.998 -2.592 15.968 1.00 90.50 82 GLN A C 1
ATOM 662 O O . GLN A 1 82 ? -1.887 -3.402 16.257 1.00 90.50 82 GLN A O 1
ATOM 667 N N . PHE A 1 83 ? -1.271 -1.353 15.553 1.00 94.06 83 PHE A N 1
ATOM 668 C CA . PHE A 1 83 ? -2.627 -0.848 15.348 1.00 94.06 83 PHE A CA 1
ATOM 669 C C . PHE A 1 83 ? -3.378 -1.685 14.306 1.00 94.06 83 PHE A C 1
ATOM 671 O O . PHE A 1 83 ? -4.490 -2.156 14.564 1.00 94.06 83 PHE A O 1
ATOM 678 N N . LEU A 1 84 ? -2.760 -1.932 13.149 1.00 93.44 84 LEU A N 1
ATOM 679 C CA . LEU A 1 84 ? -3.367 -2.724 12.077 1.00 93.44 84 LEU A CA 1
ATOM 680 C C . LEU A 1 84 ? -3.609 -4.172 12.517 1.00 93.44 84 LEU A C 1
ATOM 682 O O . LEU A 1 84 ? -4.716 -4.689 12.356 1.00 93.44 84 LEU A O 1
ATOM 686 N N . THR A 1 85 ? -2.625 -4.793 13.171 1.00 92.88 85 THR A N 1
ATOM 687 C CA . THR A 1 85 ? -2.745 -6.162 13.695 1.00 92.88 85 THR A CA 1
ATOM 688 C C . THR A 1 85 ? -3.870 -6.276 14.727 1.00 92.88 85 THR A C 1
ATOM 690 O O . THR A 1 85 ? -4.669 -7.214 14.674 1.00 92.88 85 THR A O 1
ATOM 693 N N . SER A 1 86 ? -3.991 -5.302 15.636 1.00 94.81 86 SER A N 1
ATOM 694 C CA . SER A 1 86 ? -5.051 -5.263 16.659 1.00 94.81 86 SER A CA 1
ATOM 695 C C . SER A 1 86 ? -6.449 -5.143 16.041 1.00 94.81 86 SER A C 1
ATOM 697 O O . SER A 1 86 ? -7.407 -5.716 16.560 1.00 94.81 86 SER A O 1
ATOM 699 N N . ASN A 1 87 ? -6.548 -4.482 14.885 1.00 94.38 87 ASN A N 1
ATOM 700 C CA . ASN A 1 87 ? -7.766 -4.370 14.079 1.00 94.38 87 ASN A CA 1
ATOM 701 C C . ASN A 1 87 ? -7.915 -5.492 13.033 1.00 94.38 87 ASN A C 1
ATOM 703 O O . ASN A 1 87 ? -8.741 -5.401 12.124 1.00 94.38 87 ASN A O 1
ATOM 707 N N . LYS A 1 88 ? -7.142 -6.581 13.168 1.00 94.25 88 LYS A N 1
ATOM 708 C CA . LYS A 1 88 ? -7.167 -7.766 12.289 1.00 94.25 88 LYS A CA 1
ATOM 709 C C . LYS A 1 88 ? -6.889 -7.448 10.816 1.00 94.25 88 LYS A C 1
ATOM 711 O O . LYS A 1 88 ? -7.330 -8.179 9.929 1.00 94.25 88 LYS A O 1
ATOM 716 N N . ILE A 1 89 ? -6.149 -6.376 10.554 1.00 93.38 89 ILE A N 1
ATOM 717 C CA . ILE A 1 89 ? -5.690 -5.995 9.224 1.00 93.38 89 ILE A CA 1
ATOM 718 C C . ILE A 1 89 ? -4.284 -6.560 9.034 1.00 93.38 89 ILE A C 1
ATOM 720 O O . ILE A 1 89 ? -3.351 -6.189 9.742 1.00 93.38 89 ILE A O 1
ATOM 724 N N . ASN A 1 90 ? -4.141 -7.469 8.072 1.00 89.94 90 ASN A N 1
ATOM 725 C CA . ASN A 1 90 ? -2.849 -8.027 7.690 1.00 89.94 90 ASN A CA 1
ATOM 726 C C . ASN A 1 90 ? -2.271 -7.210 6.527 1.00 89.94 90 ASN A C 1
ATOM 728 O O . ASN A 1 90 ? -2.717 -7.341 5.385 1.00 89.94 90 ASN A O 1
ATOM 732 N N . ILE A 1 91 ? -1.289 -6.365 6.832 1.00 86.69 91 ILE A N 1
ATOM 733 C CA . ILE A 1 91 ? -0.670 -5.480 5.844 1.00 86.69 91 ILE A CA 1
ATOM 734 C C . ILE A 1 91 ? 0.132 -6.236 4.783 1.00 86.69 91 ILE A C 1
ATOM 736 O O . ILE A 1 91 ? 0.102 -5.838 3.620 1.00 86.69 91 ILE A O 1
ATOM 740 N N . ASP A 1 92 ? 0.770 -7.353 5.134 1.00 84.94 92 ASP A N 1
ATOM 741 C CA . ASP A 1 92 ? 1.515 -8.175 4.174 1.00 84.94 92 ASP A CA 1
ATOM 742 C C . ASP A 1 92 ? 0.570 -8.784 3.138 1.00 84.94 92 ASP A C 1
ATOM 744 O O . ASP A 1 92 ? 0.853 -8.773 1.940 1.00 84.94 92 ASP A O 1
ATOM 748 N N . ALA A 1 93 ? -0.597 -9.257 3.586 1.00 87.38 93 ALA A N 1
ATOM 749 C CA . ALA A 1 93 ? -1.623 -9.796 2.700 1.00 87.38 93 ALA A CA 1
ATOM 750 C C . ALA A 1 93 ? -2.170 -8.724 1.744 1.00 87.38 93 ALA A C 1
ATOM 752 O O . ALA A 1 93 ? -2.285 -8.979 0.546 1.00 87.38 93 ALA A O 1
ATOM 753 N N . ILE A 1 94 ? -2.453 -7.519 2.253 1.00 89.94 94 ILE A N 1
ATOM 754 C CA . ILE A 1 94 ? -2.908 -6.385 1.431 1.00 89.94 94 ILE A CA 1
ATOM 755 C C . ILE A 1 94 ? -1.824 -5.978 0.431 1.00 89.94 94 ILE A C 1
ATOM 757 O O . ILE A 1 94 ? -2.110 -5.778 -0.746 1.00 89.94 94 ILE A O 1
ATOM 761 N N . THR A 1 95 ? -0.573 -5.892 0.880 1.00 85.44 95 THR A N 1
ATOM 762 C CA . THR A 1 95 ? 0.568 -5.541 0.028 1.00 85.44 95 THR A CA 1
ATOM 763 C C . THR A 1 95 ? 0.724 -6.545 -1.108 1.00 85.44 95 THR A C 1
ATOM 765 O O . THR A 1 95 ? 0.855 -6.144 -2.263 1.00 85.44 95 THR A O 1
ATOM 768 N N . ALA A 1 96 ? 0.646 -7.843 -0.807 1.00 85.12 96 ALA A N 1
ATOM 769 C CA . ALA A 1 96 ? 0.712 -8.894 -1.814 1.00 85.12 96 ALA A CA 1
ATOM 770 C C . ALA A 1 96 ? -0.457 -8.818 -2.813 1.00 85.12 96 ALA A C 1
ATOM 772 O O . ALA A 1 96 ? -0.232 -8.914 -4.020 1.00 85.12 96 ALA A O 1
ATOM 773 N N . GLU A 1 97 ? -1.690 -8.614 -2.337 1.00 88.44 97 GLU A N 1
ATOM 774 C CA . GLU A 1 97 ? -2.880 -8.475 -3.189 1.00 88.44 97 GLU A CA 1
ATOM 775 C C . GLU A 1 97 ? -2.740 -7.291 -4.156 1.00 88.44 97 GLU A C 1
ATOM 777 O O . GLU A 1 97 ? -2.847 -7.459 -5.373 1.00 88.44 97 GLU A O 1
ATOM 782 N N . GLU A 1 98 ? -2.430 -6.104 -3.634 1.00 89.94 98 GLU A N 1
ATOM 783 C CA . GLU A 1 98 ? -2.313 -4.889 -4.441 1.00 89.94 98 GLU A CA 1
ATOM 784 C C . GLU A 1 98 ? -1.116 -4.948 -5.401 1.00 89.94 98 GLU A C 1
ATOM 786 O O . GLU A 1 98 ? -1.196 -4.446 -6.527 1.00 89.94 98 GLU A O 1
ATOM 791 N N . ALA A 1 99 ? -0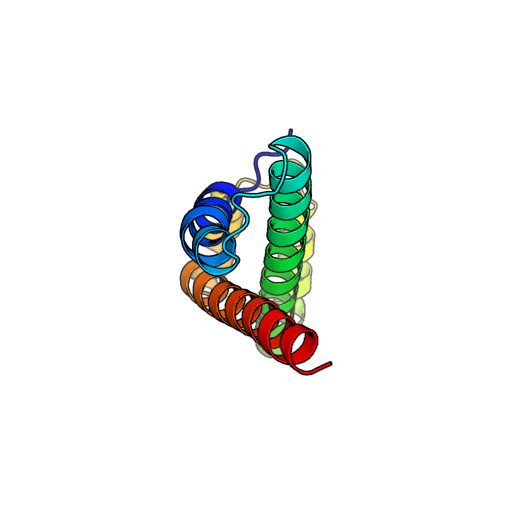.026 -5.616 -5.016 1.00 85.56 99 ALA A N 1
ATOM 792 C CA . ALA A 1 99 ? 1.121 -5.804 -5.896 1.00 85.56 99 ALA A CA 1
ATOM 793 C C . ALA A 1 99 ? 0.800 -6.745 -7.068 1.00 85.56 99 ALA A C 1
ATOM 795 O O . ALA A 1 99 ? 1.195 -6.468 -8.203 1.00 85.56 99 ALA A O 1
ATOM 796 N N . ILE A 1 100 ? 0.033 -7.817 -6.831 1.00 84.94 100 ILE A N 1
ATOM 797 C CA . ILE A 1 100 ? -0.460 -8.708 -7.895 1.00 84.94 100 ILE A CA 1
ATOM 798 C C . ILE A 1 100 ? -1.365 -7.938 -8.862 1.00 84.94 100 ILE A C 1
ATOM 800 O O . ILE A 1 100 ? -1.233 -8.096 -10.079 1.00 84.94 100 ILE A O 1
ATOM 804 N N . ILE A 1 101 ? -2.261 -7.092 -8.345 1.00 88.19 101 ILE A N 1
ATOM 805 C CA . ILE A 1 101 ? -3.150 -6.260 -9.168 1.00 88.19 101 ILE A CA 1
ATOM 806 C C . ILE A 1 101 ? -2.329 -5.288 -10.019 1.00 88.19 101 ILE A C 1
ATOM 808 O O . ILE A 1 101 ? -2.509 -5.238 -11.238 1.00 88.19 101 ILE A O 1
ATOM 812 N N . LEU A 1 102 ? -1.388 -4.561 -9.411 1.00 85.88 102 LEU A N 1
ATOM 813 C CA . LEU A 1 102 ? -0.525 -3.616 -10.120 1.00 85.88 102 LEU A CA 1
ATOM 814 C C . LEU A 1 102 ? 0.293 -4.317 -11.211 1.00 85.88 102 LEU A C 1
ATOM 816 O O . LEU A 1 102 ? 0.350 -3.844 -12.348 1.00 85.88 102 LEU A O 1
ATOM 820 N N . LYS A 1 103 ? 0.868 -5.483 -10.898 1.00 82.00 103 LYS A N 1
ATOM 821 C CA . LYS A 1 103 ? 1.553 -6.341 -11.870 1.00 82.00 103 LYS A CA 1
ATOM 822 C C . LYS A 1 103 ? 0.617 -6.683 -13.030 1.00 82.00 103 LYS A C 1
ATOM 824 O O . LYS A 1 103 ? 0.971 -6.443 -14.181 1.00 82.00 103 LYS A O 1
ATOM 829 N N . ALA A 1 104 ? -0.593 -7.171 -12.758 1.00 83.06 104 ALA A N 1
ATOM 830 C CA . ALA A 1 104 ? -1.563 -7.534 -13.791 1.00 83.06 104 ALA A CA 1
ATOM 831 C C . ALA A 1 104 ? -1.967 -6.349 -14.689 1.00 83.06 104 ALA A C 1
ATOM 833 O O . ALA A 1 104 ? -2.092 -6.517 -15.905 1.00 83.06 104 ALA A O 1
ATOM 834 N N . GLU A 1 105 ? -2.135 -5.151 -14.131 1.00 84.12 105 GLU A N 1
ATOM 835 C CA . GLU A 1 105 ? -2.444 -3.937 -14.895 1.00 84.12 105 GLU A CA 1
ATOM 836 C C . GLU A 1 105 ? -1.293 -3.538 -15.819 1.00 84.12 105 GLU A C 1
ATOM 838 O O . GLU A 1 105 ? -1.494 -3.326 -17.018 1.00 84.12 105 GLU A O 1
ATOM 843 N N . VAL A 1 106 ? -0.072 -3.514 -15.287 1.00 80.25 106 VAL A N 1
ATOM 844 C CA . VAL A 1 106 ? 1.147 -3.232 -16.052 1.00 80.25 106 VAL A CA 1
ATOM 845 C C . VAL A 1 106 ? 1.332 -4.258 -17.180 1.00 80.25 106 VAL A C 1
ATOM 847 O O . VAL A 1 10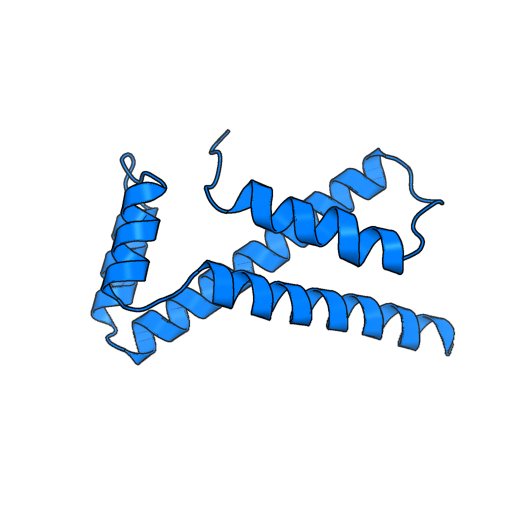6 ? 1.616 -3.898 -18.328 1.00 80.25 106 VAL A O 1
ATOM 850 N N . MET A 1 107 ? 1.076 -5.538 -16.900 1.00 76.94 107 MET A N 1
ATOM 851 C CA . MET A 1 107 ? 1.096 -6.615 -17.894 1.00 76.94 107 MET A CA 1
ATOM 852 C C . MET A 1 107 ? 0.006 -6.454 -18.965 1.00 76.94 107 MET A C 1
ATOM 854 O O . MET A 1 107 ? 0.258 -6.678 -20.155 1.00 76.94 107 MET A O 1
ATOM 858 N N . GLY A 1 108 ? -1.206 -6.072 -18.560 1.00 74.44 108 GLY A N 1
ATOM 859 C CA . GLY A 1 108 ? -2.343 -5.835 -19.448 1.00 74.44 108 GLY A CA 1
ATOM 860 C C . GLY A 1 108 ? -2.103 -4.672 -20.413 1.00 74.44 108 GLY A C 1
ATOM 861 O O . GLY A 1 108 ? -2.457 -4.767 -21.592 1.00 74.44 108 GLY A O 1
ATOM 862 N N . LEU A 1 109 ? -1.422 -3.618 -19.954 1.00 63.38 109 LEU A N 1
ATOM 863 C CA . LEU A 1 109 ? -1.012 -2.485 -20.787 1.00 63.38 109 LEU A CA 1
ATOM 864 C C . LEU A 1 109 ? -0.035 -2.911 -21.902 1.00 63.38 109 LEU A C 1
ATOM 866 O O . LEU A 1 109 ? -0.275 -2.555 -23.059 1.00 63.38 109 LEU A O 1
ATOM 870 N N . LYS A 1 110 ? 0.979 -3.752 -21.613 1.00 57.28 110 LYS A N 1
ATOM 871 C CA . LYS A 1 110 ? 1.901 -4.327 -22.631 1.00 57.28 110 LYS A CA 1
ATOM 872 C C . LYS A 1 110 ? 1.139 -5.118 -23.708 1.00 57.28 110 LYS A C 1
ATOM 874 O O . LYS A 1 110 ? 1.457 -5.059 -24.897 1.00 57.28 110 LYS A O 1
ATOM 879 N N . ARG A 1 111 ? 0.076 -5.832 -23.322 1.00 55.56 111 ARG A N 1
ATOM 880 C CA . ARG A 1 111 ? -0.736 -6.640 -24.252 1.00 55.56 111 ARG A CA 1
ATOM 881 C C . ARG A 1 111 ? -1.570 -5.795 -25.220 1.00 55.56 111 ARG A C 1
ATOM 883 O O . ARG A 1 111 ? -1.784 -6.214 -26.357 1.00 55.56 111 ARG A O 1
ATOM 890 N N . ASN A 1 112 ? -2.018 -4.618 -24.788 1.00 53.97 112 ASN A N 1
ATOM 891 C CA . ASN A 1 112 ? -2.820 -3.704 -25.605 1.00 53.97 112 ASN A CA 1
ATOM 892 C C . ASN A 1 112 ? -1.970 -2.788 -26.499 1.00 53.97 112 ASN A C 1
ATOM 894 O O . ASN A 1 112 ? -2.427 -2.424 -27.581 1.00 53.97 112 ASN A O 1
ATOM 898 N N . SER A 1 113 ? -0.738 -2.454 -26.103 1.00 51.53 113 SER A N 1
ATOM 899 C CA . SER A 1 113 ? 0.196 -1.686 -26.941 1.00 51.53 113 SER A CA 1
ATOM 900 C C . SER A 1 113 ? 0.803 -2.504 -28.088 1.00 51.53 113 SER A C 1
ATOM 902 O O . SER A 1 113 ? 1.153 -1.931 -29.111 1.00 51.53 113 SER A O 1
ATOM 904 N N . THR A 1 114 ? 0.860 -3.836 -27.966 1.00 50.16 114 THR A N 1
ATOM 905 C CA . THR A 1 114 ? 1.383 -4.741 -29.016 1.00 50.16 114 THR A CA 1
ATOM 906 C C . THR A 1 114 ? 0.334 -5.092 -30.092 1.00 50.16 114 THR A C 1
ATOM 908 O O . THR A 1 114 ? 0.648 -5.730 -31.092 1.00 50.16 114 THR A O 1
ATOM 911 N N . ARG A 1 115 ? -0.938 -4.711 -29.901 1.00 47.50 115 ARG A N 1
ATOM 912 C CA . ARG A 1 115 ? -2.050 -4.984 -30.841 1.00 47.50 115 ARG A CA 1
ATOM 913 C C . ARG A 1 115 ? -2.423 -3.790 -31.733 1.00 47.50 115 ARG A C 1
ATOM 915 O O . ARG A 1 115 ? -3.478 -3.833 -32.366 1.00 47.50 115 ARG A O 1
ATOM 922 N N . ARG A 1 116 ? -1.610 -2.734 -31.757 1.00 41.97 116 ARG A N 1
ATOM 923 C CA . ARG A 1 116 ? -1.782 -1.574 -32.642 1.00 41.97 116 ARG A CA 1
ATOM 924 C C . ARG A 1 116 ? -0.721 -1.549 -33.725 1.00 41.97 116 ARG A C 1
ATOM 926 O O . ARG A 1 116 ? 0.429 -1.910 -33.408 1.00 41.97 116 ARG A O 1
#

=== Feature glossary ===
A reading guide for the features in this record.

Start from the sequence.

  · Sequence gives the chain of amino acids in standard one-letter code (A=alanine, C=cysteine, …, Y=tyrosine), read N→C. It is the only feature that is directly encoded by the gene; all structural features are derived from the folded form of this sequence.

Fold it, and you get atomic coordinates and the backbone conformation that goes with them.

  · Structure coordinates are given as an mmCIF _atom_site loop: one row per atom with element, residue name, chain id, sequence number, and x/y/z position in Å. Only the four main-chain atoms per residue are included here; side chains are omitted to keep the record compact.

  · Backbone dihedral angles. Every residue except chain termini has a φ (preceding-C → N → Cα → C) and a ψ (N → Cα → C → next-N). They are reported in degrees following the IUPAC sign convention. Secondary structure is essentially a statement about which (φ, ψ) basin each residue occupies.

  · Eight-state secondary structure (DSSP): H is the canonical α-helix, G the tighter 3₁₀-helix, I the wider π-helix; E/B are β-structure, T and S are turns and bends, and '-' is everything else. DSSP derives these from the pattern of main-chain N–H···O=C hydrogen bonds, not from the sequence.

  · SS3 is a coarse helix/strand/coil call (letters a/b/c) made by the P-SEA algorithm from inter-Cα distances and dihedrals. It is less detailed than DSSP but needs only Cα positions.

Summarize the fold with a handful of shape descriptors and a per-residue structural alphabet.

  · Radius of gyration (Rg) is the root-mean-square distance of Cα atoms from their centroid — a single number for overall size and compactness. A globular domain of N residues has Rg ≈ 2.2·N^0.38 Å; an extended or disordered chain has a much larger Rg. The Cα contact count is the number of residue pairs whose Cα atoms are within 8 Å and are more than four positions apart in sequence — a standard proxy for tertiary packing density. The bounding box is the smallest axis-aligned box enclosing all Cα atoms.

  · 3Di is Foldseek's structural alphabet. Each residue is assigned one of twenty discrete states based on how its Cα sits relative to its spatial (not sequential) neighbors. Aligning 3Di strings finds structural homologs roughly as well as full 3D superposition, but orders of magnitude faster.

  · Solvent-accessible surface area (SASA) is the area in Å² traced out by the centre of a 1.4 Å probe sphere (a water molecule) rolled over the protein's van der Waals surface (Shrake–Rupley / Lee–Richards construction). Buried residues have near-zero SASA; fully exposed residues can exceed 200 Å². The total SASA scales roughly with the number of surface residues.

Ask how reliable the model is.

  · For AlphaFold models, the B-factor field carries pLDDT — the model's own estimate of local accuracy on a 0–100 scale. Regions with pLDDT<50 should be treated as essentially unmodeled; they often correspond to intrinsically disordered segments.

  · For experimental (PDB) structures, the B-factor (temperature factor) quantifies the positional spread of each atom in the crystal — a combination of thermal vibration and static disorder — in units of Å². High B-factors mark flexible loops or poorly resolved regions; low B-factors mark the rigid, well-ordered core.

  · Predicted Aligned Error (PAE) is an AlphaFold confidence matrix: entry (i, j) is the expected error in the position of residue j, in ångströms, when the prediction is superimposed on the true structure at residue i. Low PAE within a block of residues means that block is internally rigid and well-predicted; high PAE between two blocks means their relative placement is uncertain even if each block individually is confident.

Place it in context: what it resembles, what it is annotated as, and how it looks.

  · Structural nearest neighbors (via Foldseek easy-search vs the PDB). Reported per hit: target PDB id, E-value, and alignment TM-score. A TM-score above ~0.5 is the conventional threshold for 'same fold'.

  · Functional annotations link the protein to curated databases. InterPro entries identify conserved domains and families by matching the sequence against member-database signatures (Pfam, PROSITE, CDD, …). Gene Ontology (GO) terms describe molecular function, biological process, and cellular component in a controlled vocabulary. CATH places the structure in a hierarchical fold classification (Class/Architecture/Topology/Homologous-superfamily). The organism is the source species.

  · The contact map is a binary N×N matrix image: pixel (i, j) is dark where Cα_i and Cα_j are within 8 Å and |i−j|>4. Because the |i−j|>4 filter removes local helical contacts, off-diagonal stripes parallel to the main diagonal indicate parallel β-sheets; stripes perpendicular to it indicate antiparallel β-sheets. The Ramachandran plot scatters every residue's (φ, ψ) pair against the sterically allowed regions. The PAE heatmap renders the predicted-aligned-error matrix.

  · Six rendered views show the 3D structure from the faces of a cube — i.e. along ±x, ±y, ±z. Rendering representation is drawn randomly per protein from cartoon (secondary-structure ribbons), sticks (backbone bonds), or molecular surface; coloring is either N→C rainbow (blue at the N-terminus through red at the C-terminus) or one color per chain.